Protein AF-X1D9C2-F1 (afdb_monomer)

Sequence (115 aa):
PNLPMDVYANKSIFKVFMVDTGLLGAMSKLDPRIILEGHELFKEFKGSLTENFVAQELQARYHEDLYYWTSRGVAEVDFLVPFRQKIYPLEVKAGLSKRKKSLLVYGEKYQNNDL

InterPro domains:
  IPR025420 Domain of unknown function DUF4143 [PF13635] (8-95)

Organism: NCBI:txid412755

Secondary structure (DSSP, 8-state):
--SSHHHHS-TT------S-HHHHHHHTT--HHHHHHT-GGGHHHHHHHHHHHHHHHHHHHH-S--EEEE-TTS-EEEEEEEETTEEEEE---SS-----HHHHHHHHHHTT---

Mean predicted aligned error: 5.48 Å

Nearest PDB structures (foldseek):
  6l0v-assembly1_A  TM=3.840E-01  e=2.066E+00  Arabidopsis thaliana
  6sy0-assembly1_B  TM=3.963E-01  e=6.134E+00  Plasmodium falciparum 3D7

pLDDT: mean 87.35, std 11.24, range [33.97, 97.31]

Solvent-accessible surface area (backbone atoms only — not comparable to full-atom values): 7461 Å² total; per-residue (Å²): 140,61,85,67,52,77,82,73,50,62,89,92,62,83,88,88,72,58,98,39,52,66,56,49,47,62,73,65,72,58,65,70,62,51,75,76,72,66,51,80,96,42,56,66,58,45,38,54,50,44,48,29,43,51,51,50,54,50,37,74,73,66,74,55,88,86,41,61,48,73,49,94,90,77,36,60,35,66,33,46,46,76,54,96,96,40,77,45,81,41,78,80,69,72,59,97,71,92,77,56,66,31,61,49,57,51,44,71,74,53,70,79,75,87,119

Radius of gyration: 15.69 Å; Cα contacts (8 Å, |Δi|>4): 98; chains: 1; bounding box: 40×30×46 Å

Structure (mmCIF, N/CA/C/O backbone):
data_AF-X1D9C2-F1
#
_entry.id   AF-X1D9C2-F1
#
loop_
_atom_site.group_PDB
_atom_site.id
_atom_site.type_symbol
_atom_site.label_atom_id
_atom_site.label_alt_id
_atom_site.label_comp_id
_atom_site.label_asym_id
_atom_site.label_entity_id
_atom_site.label_seq_id
_atom_site.pdbx_PDB_ins_code
_atom_site.Cartn_x
_atom_site.Cartn_y
_atom_site.Cartn_z
_atom_site.occupancy
_atom_site.B_iso_or_equiv
_atom_site.auth_seq_id
_atom_site.auth_comp_id
_atom_site.auth_asym_id
_atom_site.auth_atom_id
_atom_site.pdbx_PDB_model_num
ATOM 1 N N . PRO A 1 1 ? -11.171 0.989 12.118 1.00 83.44 1 PRO A N 1
ATOM 2 C CA . PRO A 1 1 ? -12.056 0.458 11.052 1.00 83.44 1 PRO A CA 1
ATOM 3 C C . PRO A 1 1 ? -12.849 -0.705 11.645 1.00 83.44 1 PRO A C 1
ATOM 5 O O . PRO A 1 1 ? -12.422 -1.214 12.678 1.00 83.44 1 PRO A O 1
ATOM 8 N N . ASN A 1 2 ? -13.971 -1.091 11.039 1.00 88.44 2 ASN A N 1
ATOM 9 C CA . ASN A 1 2 ? -14.846 -2.139 11.568 1.00 88.44 2 ASN A CA 1
ATOM 10 C C . ASN A 1 2 ? -14.989 -3.282 10.559 1.00 88.44 2 ASN A C 1
ATOM 12 O O . ASN A 1 2 ? -14.787 -3.083 9.360 1.00 88.44 2 ASN A O 1
ATOM 16 N N . LEU A 1 3 ? -15.336 -4.466 11.060 1.00 89.12 3 LEU A N 1
ATOM 17 C CA . LEU A 1 3 ? -15.696 -5.626 10.250 1.00 89.12 3 LEU A CA 1
ATOM 18 C C . LEU A 1 3 ? -17.227 -5.722 10.118 1.00 89.12 3 LEU A C 1
ATOM 20 O O . LEU A 1 3 ? -17.920 -5.371 11.073 1.00 89.12 3 LEU A O 1
ATOM 24 N N . PRO A 1 4 ? -17.762 -6.234 8.994 1.00 91.06 4 PRO A N 1
ATOM 25 C CA . PRO A 1 4 ? -17.059 -6.557 7.747 1.00 91.06 4 PRO A CA 1
ATOM 26 C C . PRO A 1 4 ? -16.646 -5.283 6.992 1.00 91.06 4 PRO A C 1
ATOM 28 O O . PRO A 1 4 ? -17.419 -4.333 6.896 1.00 91.06 4 PRO A O 1
ATOM 31 N N . MET A 1 5 ? -15.423 -5.256 6.455 1.00 90.50 5 MET A N 1
ATOM 32 C CA . MET A 1 5 ? -14.825 -4.025 5.919 1.00 90.50 5 MET A CA 1
ATOM 33 C C . MET A 1 5 ? -15.602 -3.424 4.742 1.00 90.50 5 MET A C 1
ATOM 35 O O . MET A 1 5 ? -15.740 -2.203 4.690 1.00 90.50 5 MET A O 1
ATOM 39 N N . ASP A 1 6 ? -16.166 -4.255 3.859 1.00 91.12 6 ASP A N 1
ATOM 40 C CA . ASP A 1 6 ? -16.921 -3.795 2.683 1.00 91.12 6 ASP A CA 1
ATOM 41 C C . ASP A 1 6 ? -18.112 -2.888 3.037 1.00 91.12 6 ASP A C 1
ATOM 43 O O . ASP A 1 6 ? -18.412 -1.936 2.319 1.00 91.12 6 ASP A O 1
ATOM 47 N N . VAL A 1 7 ? -18.765 -3.133 4.178 1.00 92.50 7 VAL A N 1
ATOM 48 C CA . VAL A 1 7 ? -19.926 -2.344 4.627 1.00 92.50 7 VAL A CA 1
ATOM 49 C C . VAL A 1 7 ? -19.521 -0.925 5.032 1.00 92.50 7 VAL A C 1
ATOM 51 O O . VAL A 1 7 ? -20.296 0.015 4.867 1.00 92.50 7 VAL A O 1
ATOM 54 N N . TYR A 1 8 ? -18.308 -0.758 5.558 1.00 92.06 8 TYR A N 1
ATOM 55 C CA . TYR A 1 8 ? -17.805 0.529 6.045 1.00 92.06 8 TYR A CA 1
ATOM 56 C C . TYR A 1 8 ? -16.898 1.242 5.033 1.00 92.06 8 TYR A C 1
ATOM 58 O O . TYR A 1 8 ? -16.518 2.394 5.260 1.00 92.06 8 TYR A O 1
ATOM 66 N N . ALA A 1 9 ? -16.523 0.572 3.942 1.00 93.38 9 ALA A N 1
ATOM 67 C CA . ALA A 1 9 ? -15.669 1.129 2.907 1.00 93.38 9 ALA A CA 1
ATOM 68 C C . ALA A 1 9 ? -16.416 2.188 2.082 1.00 93.38 9 ALA A C 1
ATOM 70 O O . ALA A 1 9 ? -17.571 2.019 1.690 1.00 93.38 9 ALA A O 1
ATOM 71 N N . ASN A 1 10 ? -15.733 3.291 1.769 1.00 94.00 10 ASN A N 1
ATOM 72 C CA . ASN A 1 10 ? -16.263 4.269 0.829 1.00 94.00 10 ASN A CA 1
ATOM 73 C C . ASN A 1 10 ? -15.998 3.799 -0.608 1.00 94.00 10 ASN A C 1
ATOM 75 O O . ASN A 1 10 ? -14.912 4.017 -1.138 1.00 94.00 10 ASN A O 1
ATOM 79 N N . LYS A 1 11 ? -17.016 3.223 -1.254 1.00 92.81 11 LYS A N 1
ATOM 80 C CA . LYS A 1 11 ? -16.921 2.663 -2.615 1.00 92.81 11 LYS A CA 1
ATOM 81 C C . LYS A 1 11 ? -16.646 3.699 -3.718 1.00 92.81 11 LYS A C 1
ATOM 83 O O . LYS A 1 11 ? -16.334 3.316 -4.838 1.00 92.81 11 LYS A O 1
ATOM 88 N N . SER A 1 12 ? -16.741 4.999 -3.422 1.00 95.31 12 SER A N 1
ATOM 89 C CA . SER A 1 12 ? -16.392 6.069 -4.374 1.00 95.31 12 SER A CA 1
ATOM 90 C C . SER A 1 12 ? -14.893 6.387 -4.431 1.00 95.31 12 SER A C 1
ATOM 92 O O . SER A 1 12 ? -14.473 7.147 -5.302 1.00 95.31 12 SER A O 1
ATOM 94 N N . ILE A 1 13 ? -14.085 5.827 -3.523 1.00 92.81 13 ILE A N 1
ATOM 95 C CA . ILE A 1 13 ? -12.642 6.069 -3.459 1.00 92.81 13 ILE A CA 1
ATOM 96 C C . ILE A 1 13 ? -11.914 4.728 -3.462 1.00 92.81 13 ILE A C 1
ATOM 98 O O . ILE A 1 13 ? -12.146 3.883 -2.601 1.00 92.81 13 ILE A O 1
ATOM 102 N N . PHE A 1 14 ? -11.022 4.537 -4.428 1.00 94.12 14 PHE A N 1
ATOM 103 C CA . PHE A 1 14 ? -10.299 3.285 -4.612 1.00 94.12 14 PHE A CA 1
ATOM 104 C C . PHE A 1 14 ? -8.903 3.534 -5.186 1.00 94.12 14 PHE A C 1
ATOM 106 O O . PHE A 1 14 ? -8.654 4.546 -5.843 1.00 94.12 14 PHE A O 1
ATOM 113 N N . LYS A 1 15 ? -7.994 2.588 -4.933 1.00 94.44 15 LYS A N 1
ATOM 114 C CA . LYS A 1 15 ? -6.698 2.496 -5.612 1.00 94.44 15 LYS A CA 1
ATOM 115 C C . LYS A 1 15 ? -6.827 1.556 -6.808 1.00 94.44 15 LYS A C 1
ATOM 117 O O . LYS A 1 15 ? -7.596 0.599 -6.764 1.00 94.44 15 LYS A O 1
ATOM 122 N N . VAL A 1 16 ? -6.068 1.830 -7.864 1.00 94.81 16 VAL A N 1
ATOM 123 C CA . VAL A 1 16 ? -5.998 0.974 -9.052 1.00 94.81 16 VAL A CA 1
ATOM 124 C C . VAL A 1 16 ? -4.647 0.281 -9.067 1.00 94.81 16 VAL A C 1
ATOM 126 O O . VAL A 1 16 ? -3.612 0.939 -8.982 1.00 94.81 16 VAL A O 1
ATOM 129 N N . PHE A 1 17 ? -4.680 -1.039 -9.209 1.00 95.94 17 PHE A N 1
ATOM 130 C CA . PHE A 1 17 ? -3.505 -1.883 -9.359 1.00 95.94 17 PHE A CA 1
ATOM 131 C C . PHE A 1 17 ? -3.596 -2.654 -10.673 1.00 95.94 17 PHE A C 1
ATOM 133 O O . PHE A 1 17 ? -4.683 -2.979 -11.154 1.00 95.94 17 PHE A O 1
ATOM 140 N N . MET A 1 18 ? -2.441 -2.931 -11.262 1.00 96.62 18 MET A N 1
ATOM 141 C CA . MET A 1 18 ? -2.320 -3.826 -12.400 1.00 96.62 18 MET A CA 1
ATOM 142 C C . MET A 1 18 ? -2.338 -5.273 -11.928 1.00 96.62 18 MET A C 1
ATOM 144 O O . MET A 1 18 ? -1.643 -5.634 -10.982 1.00 96.62 18 MET A O 1
ATOM 148 N N . VAL A 1 19 ? -3.037 -6.116 -12.687 1.00 95.25 19 VAL A N 1
ATOM 149 C CA . VAL A 1 19 ? -3.149 -7.567 -12.452 1.00 95.25 19 VAL A CA 1
ATOM 150 C C . VAL A 1 19 ? -1.810 -8.319 -12.533 1.00 95.25 19 VAL A C 1
ATOM 152 O O . VAL A 1 19 ? -1.728 -9.500 -12.212 1.00 95.25 19 VAL A O 1
ATOM 155 N N . ASP A 1 20 ? -0.748 -7.654 -12.978 1.00 95.00 20 ASP A N 1
ATOM 156 C CA . ASP A 1 20 ? 0.596 -8.208 -13.012 1.00 95.00 20 ASP A CA 1
ATOM 157 C C . ASP A 1 20 ? 1.635 -7.089 -12.850 1.00 95.00 20 ASP A C 1
ATOM 159 O O . ASP A 1 20 ? 1.543 -6.019 -13.463 1.00 95.00 20 ASP A O 1
ATOM 163 N N . THR A 1 21 ? 2.636 -7.340 -12.009 1.00 92.50 21 THR A N 1
ATOM 164 C CA . THR A 1 21 ? 3.695 -6.370 -11.697 1.00 92.50 21 THR A CA 1
ATOM 165 C C . THR A 1 21 ? 4.625 -6.131 -12.889 1.00 92.50 21 THR A C 1
ATOM 167 O O . THR A 1 21 ? 5.078 -5.006 -13.105 1.00 92.50 21 THR A O 1
ATOM 170 N N . GLY A 1 22 ? 4.887 -7.160 -13.697 1.00 91.69 22 GLY A N 1
ATOM 171 C CA . GLY A 1 22 ? 5.638 -7.043 -14.944 1.00 91.69 22 GLY A CA 1
ATOM 172 C C . GLY A 1 22 ? 4.884 -6.226 -15.992 1.00 91.69 22 GLY A C 1
ATOM 173 O O . GLY A 1 22 ? 5.498 -5.391 -16.657 1.00 91.69 22 GLY A O 1
ATOM 174 N N . LEU A 1 23 ? 3.558 -6.379 -16.087 1.00 94.62 23 LEU A N 1
ATOM 175 C CA . LEU A 1 23 ? 2.722 -5.543 -16.956 1.00 94.62 23 LEU A CA 1
ATOM 176 C C . LEU A 1 23 ? 2.736 -4.072 -16.527 1.00 94.62 23 LEU A C 1
ATOM 178 O O . LEU A 1 23 ? 2.879 -3.206 -17.390 1.00 94.62 23 LEU A O 1
ATOM 182 N N . LEU A 1 24 ? 2.669 -3.771 -15.224 1.00 93.44 24 LEU A N 1
ATOM 183 C CA . LEU A 1 24 ? 2.869 -2.400 -14.729 1.00 93.44 24 LEU A CA 1
ATOM 184 C C . LEU A 1 24 ? 4.249 -1.856 -15.128 1.00 93.44 24 LEU A C 1
ATOM 186 O O . LEU A 1 24 ? 4.362 -0.726 -15.610 1.00 93.44 24 LEU A O 1
ATOM 190 N N . GLY A 1 25 ? 5.284 -2.688 -14.981 1.00 90.38 25 GLY A N 1
ATOM 191 C CA . GLY A 1 25 ? 6.636 -2.420 -15.464 1.00 90.38 25 GLY A CA 1
ATOM 192 C C . GLY A 1 25 ? 6.658 -2.032 -16.941 1.00 90.38 25 GLY A C 1
ATOM 193 O O . GLY A 1 25 ? 7.106 -0.942 -17.291 1.00 90.38 25 GLY A O 1
ATOM 194 N N . ALA A 1 26 ? 6.108 -2.881 -17.804 1.00 90.62 26 ALA A N 1
ATOM 195 C CA . ALA A 1 26 ? 6.070 -2.658 -19.245 1.00 90.62 26 ALA A CA 1
ATOM 196 C C . ALA A 1 26 ? 5.264 -1.404 -19.633 1.00 90.62 26 ALA A C 1
ATOM 198 O O . ALA A 1 26 ? 5.695 -0.623 -20.483 1.00 90.62 26 ALA A O 1
ATOM 199 N N . MET A 1 27 ? 4.121 -1.166 -18.980 1.00 91.75 27 MET A N 1
ATOM 200 C CA . MET A 1 27 ? 3.263 -0.003 -19.237 1.00 91.75 27 MET A CA 1
ATOM 201 C C . MET A 1 27 ? 3.914 1.326 -18.854 1.00 91.75 27 MET A C 1
ATOM 203 O O . MET A 1 27 ? 3.607 2.350 -19.465 1.00 91.75 27 MET A O 1
ATOM 207 N N . SER A 1 28 ? 4.828 1.317 -1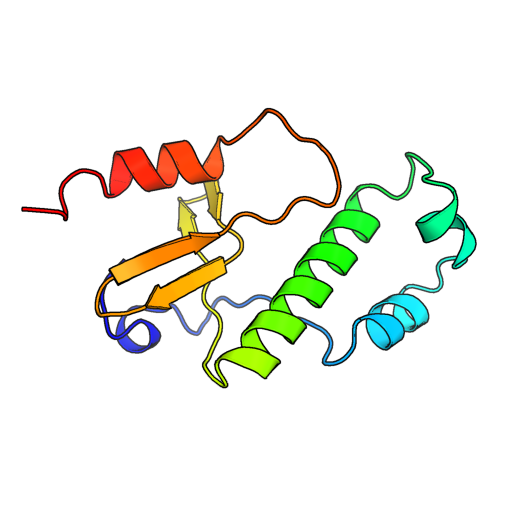7.882 1.00 87.00 28 SER A N 1
ATOM 208 C CA . SER A 1 28 ? 5.537 2.525 -17.449 1.00 87.00 28 SER A CA 1
ATOM 209 C C . SER A 1 28 ? 6.510 3.081 -18.492 1.00 87.00 28 SER A C 1
ATOM 211 O O . SER A 1 28 ? 6.927 4.232 -18.378 1.00 87.00 28 SER A O 1
ATOM 213 N N . LYS A 1 29 ? 6.875 2.279 -19.508 1.00 86.31 29 LYS A N 1
ATOM 214 C CA . LYS A 1 29 ? 7.902 2.603 -20.517 1.00 86.31 29 LYS A CA 1
ATOM 215 C C . LYS A 1 29 ? 9.269 2.951 -19.913 1.00 86.31 29 LYS A C 1
ATOM 217 O O . LYS A 1 29 ? 10.078 3.617 -20.558 1.00 86.31 29 LYS A O 1
ATOM 222 N N . LEU A 1 30 ? 9.526 2.511 -18.683 1.00 80.38 30 LEU A N 1
ATOM 223 C CA . LEU A 1 30 ? 10.807 2.688 -18.021 1.00 80.38 30 LEU A CA 1
ATOM 224 C C . LEU A 1 30 ? 11.775 1.587 -18.429 1.00 80.38 30 LEU A C 1
ATOM 226 O O . LEU A 1 30 ? 11.394 0.435 -18.629 1.00 80.38 30 LEU A O 1
ATOM 230 N N . ASP A 1 31 ? 13.046 1.958 -18.532 1.00 83.19 31 ASP A N 1
ATOM 231 C CA . ASP A 1 31 ? 14.116 1.000 -18.747 1.00 83.19 31 ASP A CA 1
ATOM 232 C C . ASP A 1 31 ? 14.197 0.041 -17.545 1.00 83.19 31 ASP A C 1
ATOM 234 O O . ASP A 1 31 ? 14.381 0.509 -16.419 1.00 83.19 31 ASP A O 1
ATOM 238 N N . PRO A 1 32 ? 14.093 -1.287 -17.730 1.00 79.81 32 PRO A N 1
ATOM 239 C CA . PRO A 1 32 ? 14.164 -2.246 -16.627 1.00 79.81 32 PRO A CA 1
ATOM 240 C C . PRO A 1 32 ? 15.434 -2.120 -15.776 1.00 79.81 32 PRO A C 1
ATOM 242 O O . PRO A 1 32 ? 15.403 -2.414 -14.579 1.00 79.81 32 PRO A O 1
ATOM 245 N N . ARG A 1 33 ? 16.538 -1.629 -16.357 1.00 80.62 33 ARG A N 1
ATOM 246 C CA . ARG A 1 33 ? 17.791 -1.368 -15.631 1.00 80.62 33 ARG A CA 1
ATOM 247 C C . ARG A 1 33 ? 17.603 -0.379 -14.493 1.00 80.62 33 ARG A C 1
ATOM 249 O O . ARG A 1 33 ? 18.238 -0.526 -13.462 1.00 80.62 33 ARG A O 1
ATOM 256 N N . ILE A 1 34 ? 16.668 0.559 -14.612 1.00 75.56 34 ILE A N 1
ATOM 257 C CA . ILE A 1 34 ? 16.351 1.528 -13.556 1.00 75.56 34 ILE A CA 1
ATOM 258 C C . ILE A 1 34 ? 15.886 0.836 -12.269 1.00 75.56 34 ILE A C 1
ATOM 260 O O . ILE A 1 34 ? 16.234 1.270 -11.167 1.00 75.56 34 ILE A O 1
ATOM 264 N N . ILE A 1 35 ? 15.103 -0.239 -12.399 1.00 72.69 35 ILE A N 1
ATOM 265 C CA . ILE A 1 35 ? 14.604 -1.017 -11.258 1.00 72.69 35 ILE A CA 1
ATOM 266 C C . ILE A 1 35 ? 15.772 -1.734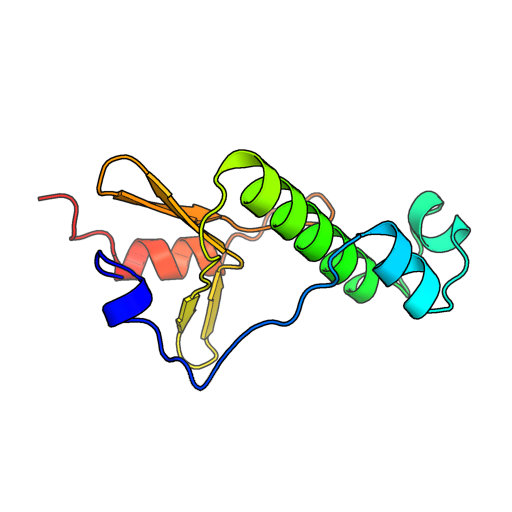 -10.567 1.00 72.69 35 ILE A C 1
ATOM 268 O O . ILE A 1 35 ? 15.814 -1.801 -9.337 1.00 72.69 35 ILE A O 1
ATOM 272 N N . LEU A 1 36 ? 16.719 -2.240 -11.362 1.00 75.94 36 LEU A N 1
ATOM 273 C CA . LEU A 1 36 ? 17.864 -3.030 -10.909 1.00 75.94 36 LEU A CA 1
ATOM 274 C C . LEU A 1 36 ? 18.993 -2.171 -10.323 1.00 75.94 36 LEU A C 1
ATOM 276 O O . LEU A 1 36 ? 19.570 -2.524 -9.298 1.00 75.94 36 LEU A O 1
ATOM 280 N N . GLU A 1 37 ? 19.298 -1.043 -10.959 1.00 74.75 37 GLU A N 1
ATOM 281 C CA . GLU A 1 37 ? 20.463 -0.200 -10.666 1.00 74.75 37 GLU A CA 1
ATOM 282 C C . GLU A 1 37 ? 20.163 0.880 -9.617 1.00 74.75 37 GLU A C 1
ATOM 284 O O . GLU A 1 37 ? 21.084 1.472 -9.061 1.00 74.75 37 GLU A O 1
ATOM 289 N N . GLY A 1 38 ? 18.885 1.105 -9.287 1.00 65.00 38 GLY A N 1
ATOM 290 C CA . GLY A 1 38 ? 18.486 1.964 -8.175 1.00 65.00 38 GLY A CA 1
ATOM 291 C C . GLY A 1 38 ? 18.815 3.435 -8.413 1.00 65.00 38 GLY A C 1
ATOM 292 O O . GLY A 1 38 ? 19.644 4.014 -7.718 1.00 65.00 38 GLY A O 1
ATOM 293 N N . HIS A 1 39 ? 18.133 4.061 -9.371 1.00 66.56 39 HIS A N 1
ATOM 294 C CA . HIS A 1 39 ? 18.330 5.479 -9.665 1.00 66.56 39 HIS A CA 1
ATOM 295 C C . HIS A 1 39 ? 17.323 6.372 -8.911 1.00 66.56 39 HIS A C 1
ATOM 297 O O . HIS A 1 39 ? 16.116 6.122 -8.903 1.00 66.56 39 HIS A O 1
ATOM 303 N N . GLU A 1 40 ? 17.817 7.450 -8.296 1.00 65.19 40 GLU A N 1
ATOM 304 C CA . GLU A 1 40 ? 17.052 8.388 -7.451 1.00 65.19 40 GLU A CA 1
ATOM 305 C C . GLU A 1 40 ? 15.831 9.011 -8.152 1.00 65.19 40 GLU A C 1
ATOM 307 O O . GLU A 1 40 ? 14.795 9.219 -7.521 1.00 65.19 40 GLU A O 1
ATOM 312 N N . LEU A 1 41 ? 15.922 9.224 -9.472 1.00 65.31 41 LEU A N 1
ATOM 313 C CA . LEU A 1 41 ? 14.834 9.739 -10.324 1.00 65.31 41 LEU A CA 1
ATOM 314 C C . LEU A 1 41 ? 13.563 8.863 -10.337 1.00 65.31 41 LEU A C 1
ATOM 316 O O . LEU A 1 41 ? 12.541 9.312 -10.843 1.00 65.31 41 LEU A O 1
ATOM 320 N N . PHE A 1 42 ? 13.591 7.642 -9.788 1.00 71.56 42 PHE A N 1
ATOM 321 C CA . PHE A 1 42 ? 12.491 6.673 -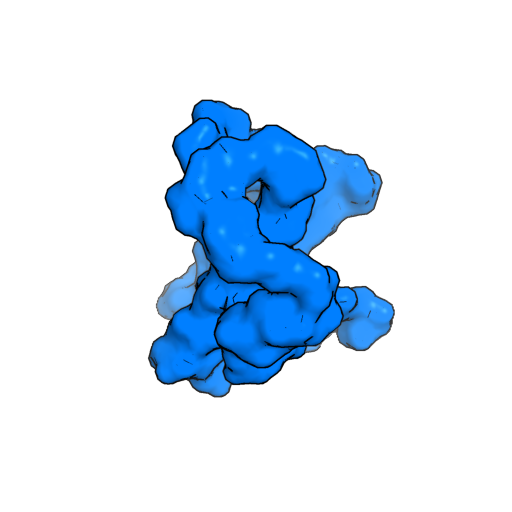9.923 1.00 71.56 42 PHE A CA 1
ATOM 322 C C . PHE A 1 42 ? 11.981 6.123 -8.591 1.00 71.56 42 PHE A C 1
ATOM 324 O O . PHE A 1 42 ? 11.354 5.063 -8.543 1.00 71.56 42 PHE A O 1
ATOM 331 N N . LYS A 1 43 ? 12.216 6.850 -7.494 1.00 75.50 43 LYS A N 1
ATOM 332 C CA . LYS A 1 43 ? 11.723 6.483 -6.158 1.00 75.50 43 LYS A CA 1
ATOM 333 C C . LYS A 1 43 ? 10.211 6.261 -6.111 1.00 75.50 43 LYS A C 1
ATOM 335 O O . LYS A 1 43 ? 9.773 5.285 -5.508 1.00 75.50 43 LYS A O 1
ATOM 340 N N . GLU A 1 44 ? 9.438 7.133 -6.758 1.00 78.44 44 GLU A N 1
ATOM 341 C CA . GLU A 1 44 ? 7.973 7.032 -6.802 1.00 78.44 44 GLU A CA 1
ATOM 342 C C . GLU A 1 44 ? 7.526 5.774 -7.545 1.00 78.44 44 GLU A C 1
ATOM 344 O O . GLU A 1 44 ? 6.768 4.973 -7.005 1.00 78.44 44 GLU A O 1
ATOM 349 N N . PHE A 1 45 ? 8.087 5.534 -8.733 1.00 84.12 45 PHE A N 1
ATOM 350 C CA . PHE A 1 45 ? 7.757 4.352 -9.522 1.00 84.12 45 PHE A CA 1
ATOM 351 C C . PHE A 1 45 ? 8.132 3.047 -8.813 1.00 84.12 45 PHE A C 1
ATOM 353 O O . PHE A 1 45 ? 7.365 2.084 -8.820 1.00 84.12 45 PHE A O 1
ATOM 360 N N . LYS A 1 46 ? 9.286 3.021 -8.137 1.00 86.31 46 LYS A N 1
ATOM 361 C CA . LYS A 1 46 ? 9.685 1.880 -7.308 1.00 86.31 46 LYS A CA 1
ATOM 362 C C . LYS A 1 46 ? 8.671 1.629 -6.186 1.00 86.31 46 LYS A C 1
ATOM 364 O O . LYS A 1 46 ? 8.384 0.473 -5.879 1.00 86.31 46 LYS A O 1
ATOM 369 N N . GLY A 1 47 ? 8.116 2.693 -5.601 1.00 89.44 47 GLY A N 1
ATOM 370 C CA . GLY A 1 47 ? 7.005 2.630 -4.649 1.00 89.44 47 GLY A CA 1
ATOM 371 C C . GLY A 1 47 ? 5.781 1.949 -5.253 1.00 89.44 47 GLY A C 1
ATOM 372 O O . GLY A 1 47 ? 5.374 0.901 -4.757 1.00 89.44 47 GLY A O 1
ATOM 373 N N . SER A 1 48 ? 5.281 2.465 -6.378 1.00 91.50 48 SER A N 1
ATOM 374 C CA . SER A 1 48 ? 4.106 1.909 -7.063 1.00 91.50 48 SER A CA 1
ATOM 375 C C . SER A 1 48 ? 4.292 0.451 -7.492 1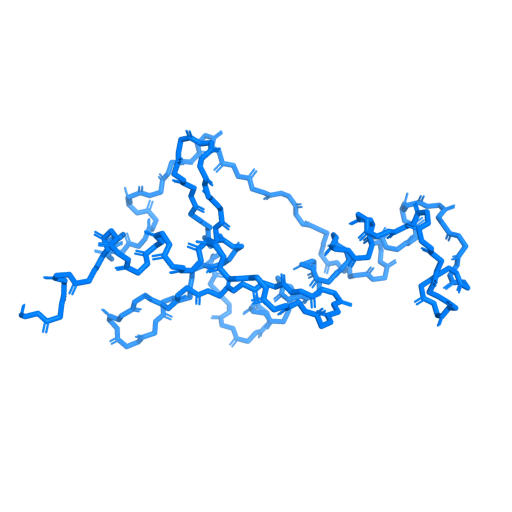.00 91.50 48 SER A C 1
ATOM 377 O O . SER A 1 48 ? 3.383 -0.352 -7.304 1.00 91.50 48 SER A O 1
ATOM 379 N N . LEU A 1 49 ? 5.468 0.068 -8.004 1.00 92.06 49 LEU A N 1
ATOM 380 C CA . LEU A 1 49 ? 5.775 -1.336 -8.310 1.00 92.06 49 LEU A CA 1
ATOM 381 C C . LEU A 1 49 ? 5.751 -2.222 -7.063 1.00 92.06 49 LEU A C 1
ATOM 383 O O . LEU A 1 49 ? 5.247 -3.341 -7.117 1.00 92.06 49 LEU A O 1
ATOM 387 N N . THR A 1 50 ? 6.297 -1.732 -5.948 1.00 93.25 50 THR A N 1
ATOM 388 C CA . THR A 1 50 ? 6.333 -2.497 -4.694 1.00 93.25 50 THR A CA 1
ATOM 389 C C . THR A 1 50 ? 4.924 -2.663 -4.122 1.00 93.25 50 THR A C 1
ATOM 391 O O . THR A 1 50 ? 4.568 -3.760 -3.703 1.00 93.25 50 THR A O 1
ATOM 394 N N . GLU A 1 51 ? 4.102 -1.611 -4.137 1.00 96.19 51 GLU A N 1
ATOM 395 C CA . GLU A 1 51 ? 2.695 -1.690 -3.722 1.00 96.19 51 GLU A CA 1
ATOM 396 C C . GLU A 1 51 ? 1.889 -2.631 -4.623 1.00 96.19 51 GLU A C 1
ATOM 398 O O . GLU A 1 51 ? 1.138 -3.456 -4.109 1.00 96.19 51 GLU A O 1
ATOM 403 N N . ASN A 1 52 ? 2.092 -2.577 -5.945 1.00 97.06 52 ASN A N 1
ATOM 404 C CA . ASN A 1 52 ? 1.435 -3.489 -6.883 1.00 97.06 52 ASN A CA 1
ATOM 405 C C . ASN A 1 52 ? 1.831 -4.946 -6.638 1.00 97.06 52 ASN A C 1
ATOM 407 O O . ASN A 1 52 ? 0.975 -5.823 -6.628 1.00 97.06 52 ASN A O 1
ATOM 411 N N . PHE A 1 53 ? 3.119 -5.206 -6.400 1.00 96.25 53 PHE A N 1
ATOM 412 C CA . PHE A 1 53 ? 3.597 -6.538 -6.040 1.00 96.25 53 PHE A CA 1
ATOM 413 C C . PHE A 1 53 ? 2.909 -7.057 -4.773 1.00 96.25 53 PHE A C 1
ATOM 415 O O . PHE A 1 53 ? 2.374 -8.162 -4.777 1.00 96.25 53 PHE A O 1
ATOM 422 N N . VAL A 1 54 ? 2.854 -6.246 -3.712 1.00 97.19 54 VAL A N 1
ATOM 423 C CA . VAL A 1 54 ? 2.178 -6.634 -2.466 1.00 97.19 54 VAL A CA 1
ATOM 424 C C . VAL A 1 54 ? 0.679 -6.856 -2.683 1.00 97.19 54 VAL A C 1
ATOM 426 O O . VAL A 1 54 ? 0.140 -7.819 -2.141 1.00 97.19 54 VAL A O 1
ATOM 429 N N . ALA A 1 55 ? 0.011 -6.031 -3.494 1.00 97.31 55 ALA A N 1
ATOM 430 C CA . ALA A 1 55 ? -1.396 -6.229 -3.839 1.00 97.31 55 ALA A CA 1
ATOM 431 C C . ALA A 1 55 ? -1.628 -7.596 -4.506 1.00 97.31 55 ALA A C 1
ATOM 433 O O . ALA A 1 55 ? -2.513 -8.339 -4.077 1.00 97.31 55 ALA A O 1
ATOM 434 N N . GLN A 1 56 ? -0.791 -7.964 -5.484 1.00 97.12 56 GLN A N 1
ATOM 435 C CA . GLN A 1 56 ? -0.889 -9.261 -6.159 1.00 97.12 56 GLN A CA 1
ATOM 436 C C . GLN A 1 56 ? -0.626 -10.437 -5.206 1.00 97.12 56 GLN A C 1
ATOM 438 O O . GLN A 1 56 ? -1.374 -11.412 -5.234 1.00 97.12 56 GLN A O 1
ATOM 443 N N . GLU A 1 57 ? 0.366 -10.340 -4.317 1.00 96.62 57 GLU A N 1
ATOM 444 C CA . GLU A 1 57 ? 0.650 -11.384 -3.317 1.00 96.62 57 GLU A CA 1
ATOM 445 C C . GLU A 1 57 ? -0.498 -11.559 -2.309 1.00 96.62 57 GLU A C 1
ATOM 447 O O . GLU A 1 57 ? -0.883 -12.684 -1.979 1.00 96.62 57 GLU A O 1
ATOM 452 N N . LEU A 1 58 ? -1.082 -10.455 -1.829 1.00 95.44 58 LEU A N 1
ATOM 453 C CA .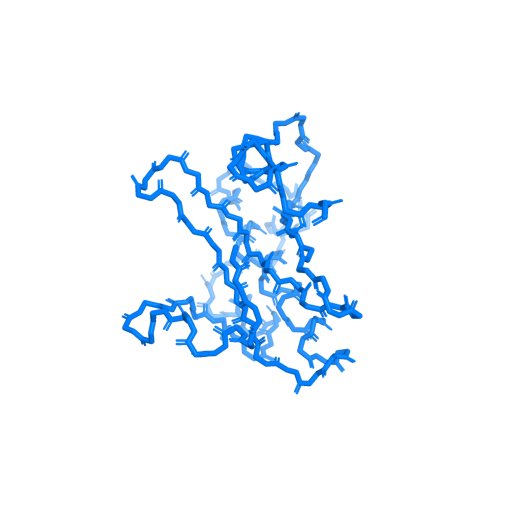 LEU A 1 58 ? -2.233 -10.501 -0.925 1.00 95.44 58 LEU A CA 1
ATOM 454 C C . LEU A 1 58 ? -3.451 -11.122 -1.617 1.00 95.44 58 LEU A C 1
ATOM 456 O O . LEU A 1 58 ? -4.086 -12.015 -1.052 1.00 95.44 58 LEU A O 1
ATOM 460 N N . GLN A 1 59 ? -3.746 -10.697 -2.847 1.00 94.25 59 GLN A N 1
ATOM 461 C CA . GLN A 1 59 ? -4.868 -11.227 -3.617 1.00 94.25 59 GLN A CA 1
ATOM 462 C C . GLN A 1 59 ? -4.689 -12.720 -3.927 1.00 94.25 59 GLN A C 1
ATOM 464 O O . GLN A 1 59 ? -5.637 -13.492 -3.776 1.00 94.25 59 GLN A O 1
ATOM 469 N N . ALA A 1 60 ? -3.480 -13.145 -4.301 1.00 94.44 60 ALA A N 1
ATOM 470 C CA . ALA A 1 60 ? -3.167 -14.546 -4.576 1.00 94.44 60 ALA A CA 1
ATOM 471 C C . ALA A 1 60 ? -3.252 -15.434 -3.326 1.00 94.44 60 ALA A C 1
ATOM 473 O O . ALA A 1 60 ? -3.594 -16.609 -3.430 1.00 94.44 60 ALA A O 1
ATOM 474 N N . ARG A 1 61 ? -2.935 -14.892 -2.144 1.00 91.88 61 ARG A N 1
ATOM 475 C CA . ARG A 1 61 ? -2.933 -15.655 -0.890 1.00 91.88 61 ARG A CA 1
ATOM 476 C C . ARG A 1 61 ? -4.306 -15.755 -0.232 1.00 91.88 61 ARG A C 1
ATOM 478 O O . ARG A 1 61 ? -4.606 -16.794 0.354 1.00 91.88 61 ARG A O 1
ATOM 485 N N . TYR A 1 62 ? -5.082 -14.675 -0.252 1.00 87.75 62 TYR A N 1
ATOM 486 C CA . TYR A 1 62 ? -6.316 -14.570 0.532 1.00 87.75 62 TYR A CA 1
ATOM 487 C C . TYR A 1 62 ? -7.586 -14.600 -0.319 1.00 87.75 62 TYR A C 1
ATOM 489 O O . TYR A 1 62 ? -8.633 -14.944 0.213 1.00 87.75 62 TYR A O 1
ATOM 497 N N . HIS A 1 63 ? -7.505 -14.305 -1.623 1.00 84.00 63 HIS A N 1
ATOM 498 C CA . HIS A 1 63 ? -8.663 -14.231 -2.527 1.00 84.00 63 HIS A CA 1
ATOM 499 C C . HIS A 1 63 ? -9.792 -13.306 -2.027 1.00 84.00 63 HIS A C 1
ATOM 501 O O . HIS A 1 63 ? -10.966 -13.541 -2.305 1.00 84.00 63 HIS A O 1
ATOM 507 N N . GLU A 1 64 ? -9.432 -12.246 -1.302 1.00 84.62 64 GLU A N 1
ATOM 508 C CA . GLU A 1 64 ? -10.348 -11.251 -0.740 1.00 84.62 64 GLU A CA 1
ATOM 509 C C . GLU A 1 64 ? -10.075 -9.860 -1.326 1.00 84.62 64 GLU A C 1
ATOM 511 O O . GLU A 1 64 ? -8.992 -9.590 -1.858 1.00 84.62 64 GLU A O 1
ATOM 516 N N . ASP A 1 65 ? -11.062 -8.970 -1.208 1.00 89.94 65 ASP A N 1
ATOM 517 C CA . ASP A 1 65 ? -10.907 -7.562 -1.562 1.00 89.94 65 ASP A CA 1
ATOM 518 C C . ASP A 1 65 ? -9.850 -6.883 -0.683 1.00 89.94 65 ASP A C 1
ATOM 520 O O . ASP A 1 65 ? -9.734 -7.130 0.521 1.00 89.94 65 ASP A O 1
ATOM 524 N N . LEU A 1 66 ? -9.085 -5.979 -1.296 1.00 94.62 66 LEU A N 1
ATOM 525 C CA . LEU A 1 66 ? -8.074 -5.189 -0.606 1.00 94.62 66 LEU A CA 1
ATOM 526 C C . LEU A 1 66 ? -8.658 -3.850 -0.163 1.00 94.62 66 LEU A C 1
ATOM 528 O O . LEU A 1 66 ? -9.360 -3.170 -0.911 1.00 94.62 66 LEU A O 1
ATOM 532 N N . TYR A 1 67 ? -8.295 -3.431 1.044 1.00 95.81 67 TYR A N 1
ATOM 533 C CA . TYR A 1 67 ? -8.715 -2.158 1.618 1.00 95.81 67 TYR A CA 1
ATOM 534 C C . TYR A 1 67 ? -7.501 -1.338 2.017 1.00 95.81 67 TYR A C 1
ATOM 536 O O . TYR A 1 67 ? -6.472 -1.892 2.383 1.00 95.81 67 TYR A O 1
ATOM 544 N N . TYR A 1 68 ? -7.649 -0.019 2.028 1.00 96.38 68 TYR A N 1
ATOM 545 C CA . TYR A 1 68 ? -6.642 0.911 2.528 1.00 96.38 68 TYR A CA 1
ATOM 546 C C . TYR A 1 68 ? -7.295 1.902 3.494 1.00 96.38 68 TYR A C 1
ATOM 548 O O . TYR A 1 68 ? -8.523 1.945 3.637 1.00 96.38 68 TYR A O 1
ATOM 556 N N . TRP A 1 69 ? -6.487 2.694 4.191 1.00 96.19 69 TRP A N 1
ATOM 557 C CA . TRP A 1 69 ? -7.003 3.687 5.128 1.00 96.19 69 TRP A CA 1
ATOM 558 C C . TRP A 1 69 ? -6.318 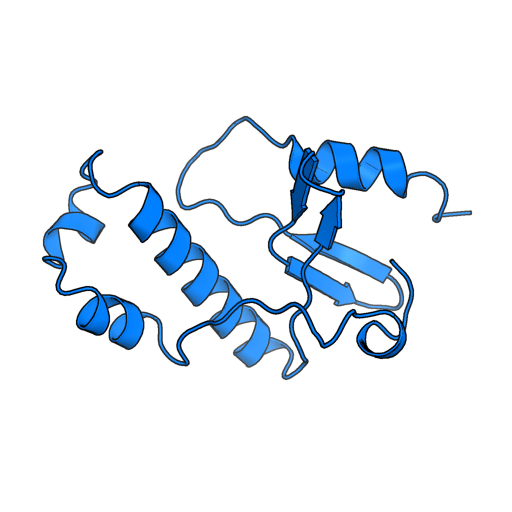5.029 4.955 1.00 96.19 69 TRP A C 1
ATOM 560 O O . TRP A 1 69 ? -5.108 5.097 4.786 1.00 96.19 69 TRP A O 1
ATOM 570 N N . THR A 1 70 ? -7.086 6.108 5.077 1.00 94.50 70 THR A N 1
ATOM 571 C CA . THR A 1 70 ? -6.572 7.476 5.056 1.00 94.50 70 THR A CA 1
ATOM 572 C C . THR A 1 70 ? -7.185 8.311 6.178 1.00 94.50 70 THR A C 1
ATOM 574 O O . THR A 1 70 ? -8.339 8.120 6.575 1.00 94.50 70 THR A O 1
ATOM 577 N N . SER A 1 71 ? -6.420 9.271 6.693 1.00 91.56 71 SER A N 1
ATOM 578 C CA . SER A 1 71 ? -6.876 10.254 7.677 1.00 91.56 71 SER A CA 1
ATOM 579 C C . SER A 1 71 ? -6.890 11.653 7.081 1.00 91.56 71 SER A C 1
ATOM 581 O O . SER A 1 71 ? -5.975 12.416 7.363 1.00 91.56 71 SER A O 1
ATOM 583 N N . ARG A 1 72 ? -7.909 12.006 6.280 1.00 85.75 72 ARG A N 1
ATOM 584 C CA . ARG A 1 72 ? -8.156 13.375 5.752 1.00 85.75 72 ARG A CA 1
ATOM 585 C C . ARG A 1 72 ? -6.859 14.164 5.439 1.00 85.75 72 ARG A C 1
ATOM 587 O O . ARG A 1 72 ? -6.677 15.273 5.930 1.00 85.75 72 ARG A O 1
ATOM 594 N N . GLY A 1 73 ? -5.933 13.562 4.685 1.00 83.81 73 GLY A N 1
ATOM 595 C CA . GLY A 1 73 ? -4.665 14.188 4.266 1.00 83.81 73 GLY A CA 1
ATOM 596 C C . GLY A 1 73 ? -3.488 14.137 5.258 1.00 83.81 73 GLY A C 1
ATOM 597 O O . GLY A 1 73 ? -2.428 14.683 4.972 1.00 83.81 73 GLY A O 1
ATOM 598 N N . VAL A 1 74 ? -3.625 13.490 6.417 1.00 90.06 74 VAL A N 1
ATOM 599 C CA . VAL A 1 74 ? -2.578 13.413 7.459 1.00 90.06 74 VAL A CA 1
ATOM 600 C C . VAL A 1 74 ? -1.663 12.199 7.284 1.00 90.06 74 VAL A C 1
ATOM 602 O O . VAL A 1 74 ? -0.443 12.298 7.476 1.00 90.06 74 VAL A O 1
ATOM 605 N N . ALA A 1 75 ? -2.271 11.054 6.985 1.00 93.88 75 ALA A N 1
ATOM 606 C CA . ALA A 1 75 ? -1.643 9.743 6.944 1.00 93.88 75 ALA A CA 1
ATOM 607 C C . ALA A 1 75 ? -2.446 8.806 6.039 1.00 93.88 75 ALA A C 1
ATOM 609 O O . ALA A 1 75 ? -3.670 8.935 5.951 1.00 93.88 75 ALA A O 1
ATOM 610 N N . GLU A 1 76 ? -1.750 7.852 5.435 1.00 94.75 76 GLU A N 1
ATOM 611 C CA . GLU A 1 76 ? -2.326 6.793 4.614 1.00 94.75 76 GLU A CA 1
ATOM 612 C C . GLU A 1 76 ? -1.617 5.476 4.921 1.00 94.75 76 GLU A C 1
ATOM 614 O O . GLU A 1 76 ? -0.390 5.446 4.947 1.00 94.75 76 GLU A O 1
ATOM 619 N N . VAL A 1 77 ? -2.393 4.431 5.199 1.00 96.19 77 VAL A N 1
ATOM 620 C CA . VAL A 1 77 ? -1.917 3.053 5.358 1.00 96.19 77 VAL A CA 1
ATOM 621 C C . VAL A 1 77 ? -2.274 2.300 4.083 1.00 96.19 77 VAL A C 1
ATOM 623 O O . VAL A 1 77 ? -3.447 2.292 3.697 1.00 96.19 77 VAL A O 1
ATOM 626 N N . ASP A 1 78 ? -1.272 1.674 3.466 1.00 96.19 78 ASP A N 1
ATOM 627 C CA . ASP A 1 78 ? -1.371 1.089 2.123 1.00 96.19 78 ASP A CA 1
ATOM 628 C C . ASP A 1 78 ? -2.397 -0.035 2.039 1.00 96.19 78 ASP A C 1
ATOM 630 O O . ASP A 1 78 ? -3.221 -0.039 1.125 1.00 96.19 78 ASP A O 1
ATOM 634 N N . PHE A 1 79 ? -2.374 -0.949 3.013 1.00 96.88 79 PHE A N 1
A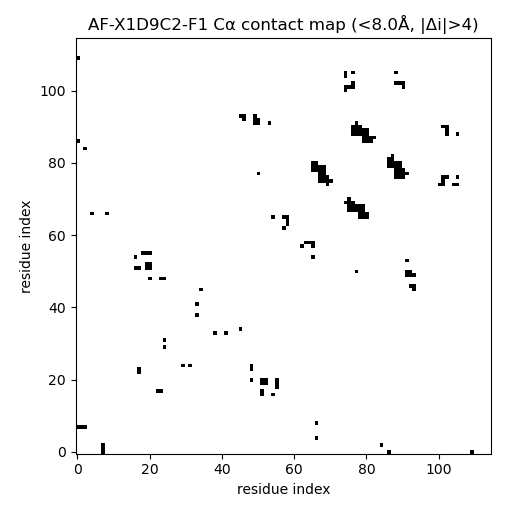TOM 635 C CA . PHE A 1 79 ? -3.305 -2.067 3.078 1.00 96.88 79 PHE A CA 1
ATOM 636 C C . PHE A 1 79 ? -3.815 -2.304 4.500 1.00 96.88 79 PHE A C 1
ATOM 638 O O . PHE A 1 79 ? -3.099 -2.152 5.490 1.00 96.88 79 PHE A O 1
ATOM 645 N N . LEU A 1 80 ? -5.066 -2.730 4.605 1.00 95.56 80 LEU A N 1
ATOM 646 C CA . LEU A 1 80 ? -5.678 -3.252 5.815 1.00 95.56 80 LEU A CA 1
ATOM 647 C C . LEU A 1 80 ? -6.032 -4.718 5.576 1.00 95.56 80 LEU A C 1
ATOM 649 O O . LEU A 1 80 ? -6.858 -5.023 4.719 1.00 95.56 80 LEU A O 1
ATOM 653 N N . VAL A 1 81 ? -5.414 -5.611 6.344 1.00 92.75 81 VAL A N 1
ATOM 654 C CA . VAL A 1 81 ? -5.568 -7.059 6.186 1.00 92.75 81 VAL A CA 1
ATOM 655 C C . VAL A 1 81 ? -6.453 -7.601 7.311 1.00 92.75 81 VAL A C 1
ATOM 657 O O . VAL A 1 81 ? -6.029 -7.585 8.475 1.00 92.75 81 VAL A O 1
ATOM 660 N N . PRO A 1 82 ? -7.680 -8.065 7.021 1.00 89.06 82 PRO A N 1
ATOM 661 C CA . PRO A 1 82 ? -8.501 -8.740 8.013 1.00 89.06 82 PRO A CA 1
ATOM 662 C C . PRO A 1 82 ? -7.937 -10.137 8.306 1.00 89.06 82 PRO A C 1
ATOM 664 O O . PRO A 1 82 ? -7.616 -10.909 7.409 1.00 89.06 82 PRO A O 1
ATOM 667 N N . PHE A 1 83 ? -7.809 -10.487 9.583 1.00 86.44 83 PHE A N 1
ATOM 668 C CA . PHE A 1 83 ? -7.429 -11.833 10.003 1.00 86.44 83 PHE A CA 1
ATOM 669 C C . PHE A 1 83 ?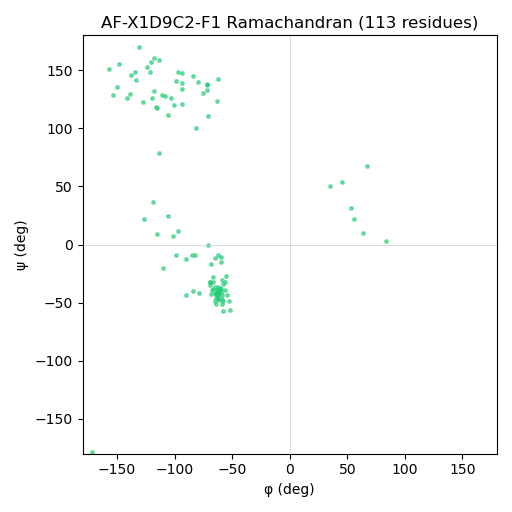 -7.973 -12.126 11.400 1.00 86.44 83 PHE A C 1
ATOM 671 O O . PHE A 1 83 ? -7.766 -11.349 12.330 1.00 86.44 83 PHE A O 1
ATOM 678 N N . ARG A 1 84 ? -8.674 -13.258 11.561 1.00 86.81 84 ARG A N 1
ATOM 679 C CA . ARG A 1 84 ? -9.251 -13.716 12.845 1.00 86.81 84 ARG A CA 1
ATOM 680 C C . ARG A 1 84 ? -9.983 -12.607 13.623 1.00 86.81 84 ARG A C 1
ATOM 682 O O . ARG A 1 84 ? -9.685 -12.363 14.786 1.00 86.81 84 ARG A O 1
ATOM 689 N N . GLN A 1 85 ? -10.938 -11.942 12.968 1.00 86.88 85 GLN A N 1
ATOM 690 C CA . GLN A 1 85 ? -11.751 -10.849 13.536 1.00 86.88 85 GLN A CA 1
ATOM 691 C C . GLN A 1 85 ? -10.970 -9.586 13.944 1.00 86.88 85 GLN A C 1
ATOM 693 O O . GLN A 1 85 ? -11.533 -8.680 14.553 1.00 86.88 85 GLN A O 1
ATOM 698 N N . LYS A 1 86 ? -9.691 -9.485 13.575 1.00 90.25 86 LYS A N 1
ATOM 699 C CA . LYS A 1 86 ? -8.876 -8.281 13.740 1.00 90.25 86 LYS A CA 1
ATOM 700 C C . LYS A 1 86 ? -8.501 -7.702 12.381 1.00 90.25 86 LYS A C 1
ATOM 702 O O . LYS A 1 86 ? -8.535 -8.399 11.370 1.00 90.25 86 LYS A O 1
ATOM 707 N N . ILE A 1 87 ? -8.147 -6.420 12.365 1.00 92.62 87 ILE A N 1
ATOM 708 C CA . ILE A 1 87 ? -7.680 -5.711 11.170 1.00 92.62 87 ILE A CA 1
ATOM 709 C C . ILE A 1 87 ? -6.234 -5.292 11.408 1.00 92.62 87 ILE A C 1
ATOM 711 O O . ILE A 1 87 ? -5.954 -4.505 12.315 1.00 92.62 87 ILE A O 1
ATOM 715 N N . TYR A 1 88 ? -5.328 -5.798 10.579 1.00 93.00 88 TYR A N 1
ATOM 716 C CA . TYR A 1 88 ? -3.901 -5.523 10.666 1.00 93.00 88 TYR A CA 1
ATOM 717 C C . TYR A 1 88 ? -3.504 -4.461 9.632 1.00 93.00 88 TYR A C 1
ATOM 719 O O . TYR A 1 88 ? -3.695 -4.687 8.436 1.00 93.00 88 TYR A O 1
ATOM 727 N N . PRO A 1 89 ? -2.960 -3.305 10.054 1.00 95.50 89 PRO A N 1
ATOM 728 C CA . PRO A 1 89 ? -2.443 -2.313 9.124 1.00 95.50 89 PRO A CA 1
ATOM 729 C C . PRO A 1 89 ? -1.096 -2.770 8.555 1.00 95.50 89 PRO A C 1
ATOM 731 O O . PRO A 1 89 ? -0.187 -3.145 9.301 1.00 95.50 89 PRO A O 1
ATOM 734 N N . LEU A 1 90 ? -0.963 -2.711 7.234 1.00 94.94 90 LEU A N 1
ATOM 735 C CA . LEU A 1 90 ? 0.241 -3.061 6.494 1.00 94.94 90 LEU A CA 1
ATOM 736 C C . LEU A 1 90 ? 0.725 -1.838 5.710 1.00 94.94 90 LEU A C 1
ATOM 738 O O . LEU A 1 90 ? -0.012 -1.246 4.927 1.00 94.94 90 LEU A O 1
ATOM 742 N N . GLU A 1 91 ? 1.988 -1.488 5.929 1.00 94.94 91 GLU A N 1
ATOM 743 C CA . GLU A 1 91 ? 2.682 -0.409 5.232 1.00 94.94 91 GLU A CA 1
ATOM 744 C C . GLU A 1 91 ? 3.746 -1.016 4.318 1.00 94.94 91 GLU A C 1
ATOM 746 O O . GLU A 1 91 ? 4.595 -1.794 4.772 1.00 94.94 91 GLU A O 1
ATOM 751 N N . VAL A 1 92 ? 3.738 -0.625 3.051 1.00 94.25 92 VAL A N 1
ATOM 752 C CA . VAL A 1 92 ? 4.672 -1.100 2.037 1.00 94.25 92 VAL A CA 1
ATOM 753 C C . VAL A 1 92 ? 5.795 -0.086 1.846 1.00 94.25 92 VAL A C 1
ATOM 755 O O . VAL A 1 92 ? 5.620 1.137 1.902 1.00 94.25 92 VAL A O 1
ATOM 758 N N . LYS A 1 93 ? 7.015 -0.599 1.670 1.00 90.25 93 LYS A N 1
ATOM 759 C CA . LYS A 1 93 ? 8.208 0.215 1.435 1.00 90.25 93 LYS A CA 1
ATOM 760 C C . LYS A 1 93 ? 9.115 -0.460 0.416 1.00 90.25 93 LYS A C 1
ATOM 762 O O . LYS A 1 93 ? 9.574 -1.574 0.629 1.00 90.25 93 LYS A O 1
ATOM 767 N N . ALA A 1 94 ? 9.462 0.275 -0.637 1.00 85.94 94 ALA A N 1
ATOM 768 C CA . ALA A 1 94 ? 10.419 -0.139 -1.666 1.00 85.94 94 ALA A CA 1
ATOM 769 C C . ALA A 1 94 ? 11.896 -0.168 -1.198 1.00 85.94 94 ALA A C 1
ATOM 771 O O . ALA A 1 94 ? 12.812 -0.440 -1.981 1.00 85.94 94 ALA A O 1
ATOM 772 N N . GLY A 1 95 ? 12.155 0.181 0.064 1.00 83.00 95 GLY A N 1
ATOM 773 C CA . GLY A 1 95 ? 13.486 0.263 0.655 1.00 83.00 95 GLY A CA 1
ATOM 774 C C . GLY A 1 95 ? 13.432 0.491 2.165 1.00 83.00 95 GLY A C 1
ATOM 775 O O . GLY A 1 95 ? 12.360 0.571 2.764 1.00 83.00 95 GLY A O 1
ATOM 776 N N . LEU A 1 96 ? 14.602 0.616 2.791 1.00 76.50 96 LEU A N 1
ATOM 777 C CA . LEU A 1 96 ? 14.706 0.829 4.233 1.00 76.50 96 LEU A CA 1
ATOM 778 C C . LEU A 1 96 ? 14.233 2.242 4.600 1.00 76.50 96 LEU A C 1
ATOM 780 O O . LEU A 1 96 ? 14.899 3.233 4.307 1.00 76.50 96 LEU A O 1
ATOM 784 N N . SER A 1 97 ? 13.093 2.337 5.282 1.00 74.81 97 SER A N 1
ATOM 785 C CA . SER A 1 97 ? 12.605 3.582 5.878 1.00 74.81 97 SER A CA 1
ATOM 786 C C . SER A 1 97 ? 12.509 3.438 7.391 1.00 74.81 97 SER A C 1
ATOM 788 O O . SER A 1 97 ? 11.921 2.488 7.903 1.00 74.81 97 SER A O 1
ATOM 790 N N . LYS A 1 98 ? 13.047 4.420 8.122 1.00 71.19 98 LYS A N 1
ATOM 791 C CA . LYS A 1 98 ? 12.878 4.523 9.582 1.00 71.19 98 LYS A CA 1
ATOM 792 C C . LYS A 1 98 ? 11.577 5.231 9.983 1.00 71.19 98 LYS A C 1
ATOM 794 O O . LYS A 1 98 ? 11.236 5.257 11.161 1.00 71.19 98 LYS A O 1
ATOM 799 N N . ARG A 1 99 ? 10.853 5.834 9.031 1.00 75.69 99 ARG A N 1
ATOM 800 C CA . ARG A 1 99 ? 9.653 6.638 9.309 1.00 75.69 99 ARG A CA 1
ATOM 801 C C . ARG A 1 99 ? 8.400 5.769 9.194 1.00 75.69 99 ARG A C 1
ATOM 803 O O . ARG A 1 99 ? 8.131 5.232 8.125 1.00 75.69 99 ARG A O 1
ATOM 810 N N . LYS A 1 100 ? 7.628 5.682 10.283 1.00 83.94 100 LYS A N 1
ATOM 811 C CA . LYS A 1 100 ? 6.363 4.926 10.386 1.00 83.94 100 LYS A CA 1
ATOM 812 C C . LYS A 1 100 ? 5.166 5.828 10.719 1.00 83.94 100 LYS A C 1
ATOM 814 O O . LYS A 1 100 ? 4.301 5.442 11.495 1.00 83.94 100 LYS A O 1
ATOM 819 N N . LYS A 1 101 ? 5.134 7.053 10.176 1.00 90.38 101 LYS A N 1
ATOM 820 C CA . LYS A 1 101 ? 4.116 8.064 10.521 1.00 90.38 101 LYS A CA 1
ATOM 821 C C . LYS A 1 101 ? 2.692 7.515 10.367 1.00 90.38 101 LYS A C 1
ATOM 823 O O . LYS A 1 101 ? 1.905 7.651 11.292 1.00 90.38 101 LYS A O 1
ATOM 828 N N . SER A 1 102 ? 2.381 6.872 9.242 1.00 92.88 102 SER A N 1
ATOM 829 C CA . SER A 1 102 ? 1.030 6.373 8.977 1.00 92.88 102 SER A CA 1
ATOM 830 C C . SER A 1 102 ? 0.570 5.314 9.971 1.00 92.88 102 SER A C 1
ATOM 832 O O . SER A 1 102 ? -0.520 5.432 10.524 1.00 92.88 102 SER A O 1
ATOM 834 N N . LEU A 1 103 ? 1.428 4.334 10.265 1.00 93.69 103 LEU A N 1
ATOM 835 C CA . LEU A 1 103 ? 1.139 3.296 11.255 1.00 93.69 103 LEU A CA 1
ATOM 836 C C . LEU A 1 103 ? 1.003 3.857 12.675 1.00 93.69 103 LEU A C 1
ATOM 838 O O . LEU A 1 103 ? 0.156 3.382 13.422 1.00 93.69 103 LEU A O 1
ATOM 842 N N . LEU A 1 104 ? 1.803 4.865 13.043 1.00 93.25 104 LEU A N 1
ATOM 843 C CA . LEU A 1 104 ? 1.680 5.535 14.342 1.00 93.25 104 LEU A CA 1
ATOM 844 C C . LEU A 1 104 ? 0.332 6.250 14.464 1.00 93.25 104 LEU A C 1
ATOM 846 O O . LEU A 1 104 ? -0.404 5.981 15.404 1.00 93.25 104 LEU A O 1
ATOM 850 N N . VAL A 1 105 ? -0.032 7.070 13.474 1.00 94.75 105 VAL A N 1
ATOM 851 C CA . VAL A 1 105 ? -1.317 7.792 13.466 1.00 94.75 105 VAL A CA 1
ATOM 852 C C . VAL A 1 105 ? -2.501 6.817 13.453 1.00 94.75 105 VAL A C 1
ATOM 854 O O . VAL A 1 105 ? -3.499 7.037 14.138 1.00 94.75 105 VAL A O 1
ATOM 857 N N . TYR A 1 106 ? -2.407 5.722 12.691 1.00 95.00 106 TYR A N 1
ATOM 858 C CA . TYR A 1 106 ? -3.418 4.665 12.710 1.00 95.00 106 TYR A CA 1
ATOM 859 C C . TYR A 1 106 ? -3.520 4.023 14.101 1.00 95.00 106 TYR A C 1
ATOM 861 O O . TYR A 1 106 ? -4.619 3.881 14.633 1.00 95.00 106 TYR A O 1
ATOM 869 N N . GLY A 1 107 ? -2.380 3.668 14.698 1.00 92.94 107 GLY A N 1
ATOM 870 C CA . GLY A 1 107 ? -2.300 3.070 16.028 1.00 92.94 107 GLY A CA 1
ATOM 871 C C . GLY A 1 107 ? -2.907 3.965 17.104 1.00 92.94 107 GLY A C 1
ATOM 872 O O . GLY A 1 107 ? -3.794 3.518 17.815 1.00 92.94 107 GLY A O 1
ATOM 873 N N . GLU A 1 108 ? -2.512 5.235 17.169 1.00 92.69 108 GLU A N 1
ATOM 874 C CA . GLU A 1 108 ? -3.061 6.225 18.110 1.00 92.69 108 GLU A CA 1
ATOM 875 C C . GLU A 1 108 ? -4.583 6.366 17.976 1.00 92.69 108 GLU A C 1
ATOM 877 O O . GLU A 1 108 ? -5.301 6.450 18.971 1.00 92.69 108 GLU A O 1
ATOM 882 N N . LYS A 1 109 ? -5.106 6.336 16.744 1.00 92.06 109 LYS A N 1
ATOM 883 C CA . LYS A 1 109 ? -6.548 6.444 16.494 1.00 92.06 109 LYS A CA 1
ATOM 884 C C . LYS A 1 109 ? -7.339 5.217 16.953 1.00 92.06 109 LYS A C 1
ATOM 886 O O . LYS A 1 109 ? -8.508 5.357 17.309 1.00 92.06 109 LYS A O 1
ATOM 891 N N . TYR A 1 110 ? -6.744 4.026 16.892 1.00 89.69 110 TYR A N 1
ATOM 892 C CA . TYR A 1 110 ? -7.434 2.754 17.144 1.00 89.69 110 TYR A CA 1
ATOM 893 C C . TYR A 1 110 ? -6.914 1.994 18.378 1.00 89.69 110 TYR A C 1
ATOM 895 O O . TYR A 1 110 ? -7.358 0.877 18.628 1.00 89.69 110 TYR A O 1
ATOM 903 N N . GLN A 1 111 ? -6.046 2.615 19.184 1.00 76.19 111 GLN A N 1
ATOM 904 C CA . GLN A 1 111 ? -5.418 2.050 20.388 1.00 76.19 111 GLN A CA 1
ATOM 905 C C . GLN A 1 111 ? -6.411 1.605 21.480 1.00 76.19 111 GLN A C 1
ATOM 907 O O . GLN A 1 111 ? -6.029 0.851 22.365 1.00 76.19 111 GLN A O 1
ATOM 912 N N . ASN A 1 112 ? -7.681 2.020 21.404 1.00 54.25 112 ASN A N 1
ATOM 913 C CA . ASN A 1 112 ? -8.717 1.722 22.401 1.00 54.25 112 ASN A CA 1
ATOM 914 C C . ASN A 1 112 ? -9.688 0.586 22.011 1.00 54.25 112 ASN A C 1
ATOM 916 O O . ASN A 1 112 ? -10.662 0.370 22.723 1.00 54.25 112 ASN A O 1
ATOM 920 N N . ASN A 1 113 ? -9.457 -0.134 20.906 1.00 51.38 113 ASN A N 1
ATOM 921 C CA . ASN A 1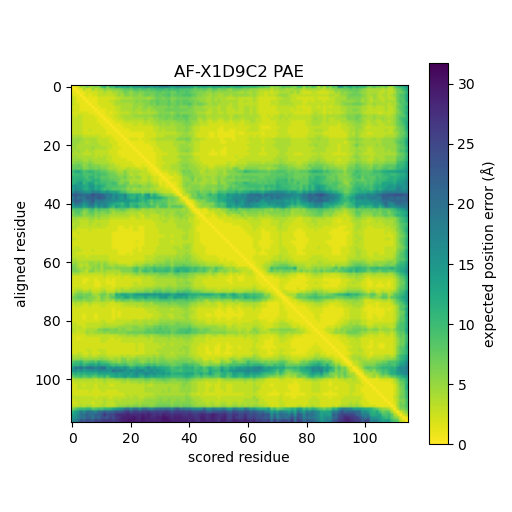 113 ? -10.369 -1.190 20.430 1.00 51.38 113 ASN A CA 1
ATOM 922 C C . ASN A 1 113 ? -9.962 -2.625 20.841 1.00 51.38 113 ASN A C 1
ATOM 924 O O . ASN A 1 113 ? -10.519 -3.580 20.306 1.00 51.38 113 ASN A O 1
ATOM 928 N N . ASP A 1 114 ? -9.007 -2.789 21.762 1.00 42.69 114 ASP A N 1
ATOM 929 C CA . ASP A 1 114 ? -8.581 -4.093 22.309 1.00 42.69 114 ASP A CA 1
ATOM 930 C C . ASP A 1 114 ? -9.086 -4.331 23.763 1.00 42.69 114 ASP A C 1
ATOM 932 O O . ASP A 1 114 ? -8.478 -5.111 24.498 1.00 42.69 114 ASP A O 1
ATOM 936 N N . LEU A 1 115 ? -10.187 -3.685 24.185 1.00 33.97 115 LEU A N 1
ATOM 937 C CA . LEU A 1 115 ? -10.919 -4.012 25.427 1.00 33.97 115 LEU A CA 1
ATOM 938 C C . LEU A 1 115 ? -12.208 -4.786 25.134 1.00 33.97 115 LEU A C 1
ATOM 940 O O . LEU A 1 115 ? -13.011 -4.287 24.314 1.00 33.97 115 LEU A O 1
#

Foldseek 3Di:
DAPPVVVVDDPVDDDDADLDLVVLVVVVVDDVVCLVVPDPVCQVVLQNSQLNVVVNVLCVPPVDDWDWDDDPPQAIFSTWDDDPRDTDGHHTHSDDDPDPRRVVVVCVVCVPVPD